Protein AF-A0A0U9HFY3-F1 (afdb_monomer)

Sequence (96 aa):
MDFKLFLMAFGMLFLAEMGDKTQLAVFTLVTQYKKPLPIFLGASLALVLVTLIGALFGEAVSRYVPSAYLKLAAGILFVGIGLFVLIEAVPEFLHH

Foldseek 3Di:
DPVVVVVVVCVVVVVVCPPDPLVVVLVVCCVVVVPNVVSVVVSVVVVVVVVVVVVVVCVVVCVPDPPVVVVVVVVVVVVVVVVVVVVVVPVVVVVD

pLDDT: mean 92.21, std 6.63, range [53.88, 97.38]

Mean predicted aligned error: 5.44 Å

InterPro domains:
  IPR001727 GDT1-like [PF01169] (8-82)
  IPR001727 GDT1-like [PTHR12608] (4-90)

Organism: NCBI:txid224999

Solvent-accessible surface area (backbone atoms only — not comparable to full-atom values): 5502 Å² total; per-residue (Å²): 131,65,64,66,58,51,53,51,52,48,53,52,50,52,62,69,57,59,86,37,69,68,55,55,52,50,54,51,50,31,69,72,68,71,45,56,66,67,51,51,52,52,54,51,51,51,52,52,51,54,50,49,53,50,50,53,48,51,55,59,47,55,76,80,41,62,67,67,58,55,53,51,51,52,50,53,50,51,51,51,51,52,51,50,53,50,63,61,49,50,59,62,63,73,77,107

Secondary structure (DSSP, 8-state):
--HHHHHHHHHHHHHHHTT-HHHHHHHHHHHHH--HHHHHHHHHHHHHHHHHHHHHHHHHHHTTS-HHHHHHHHHHHHHHHHHHHHHHHHHHHHT-

Radius of gyration: 17.63 Å; Cα contacts (8 Å, |Δi|>4): 13; chains: 1; bounding box: 36×28×46 Å

Structure (mmCIF, N/CA/C/O backbone):
data_AF-A0A0U9HFY3-F1
#
_entry.id   AF-A0A0U9HFY3-F1
#
loop_
_atom_site.group_PDB
_atom_site.id
_atom_site.type_symbol
_atom_site.label_atom_id
_atom_site.label_alt_id
_atom_site.label_comp_id
_atom_site.label_asym_id
_atom_site.label_entity_id
_atom_site.label_seq_id
_atom_site.pdbx_PDB_ins_code
_atom_site.Cartn_x
_atom_site.Cartn_y
_atom_site.Cartn_z
_atom_site.occupancy
_atom_site.B_iso_or_equiv
_atom_site.auth_seq_id
_atom_site.auth_comp_id
_atom_site.auth_asym_id
_atom_site.auth_atom_id
_atom_site.pdbx_PDB_model_num
ATOM 1 N N . MET A 1 1 ? 7.310 3.063 21.848 1.00 64.88 1 MET A N 1
ATOM 2 C CA . MET A 1 1 ? 6.886 2.429 20.582 1.00 64.88 1 MET A CA 1
ATOM 3 C C . MET A 1 1 ? 6.818 0.935 20.813 1.00 64.88 1 MET A C 1
ATOM 5 O O . MET A 1 1 ? 7.768 0.392 21.364 1.00 64.88 1 MET A O 1
ATOM 9 N N . ASP A 1 2 ? 5.711 0.291 20.454 1.00 90.62 2 ASP A N 1
ATOM 10 C CA . ASP A 1 2 ? 5.620 -1.168 20.510 1.00 90.62 2 ASP A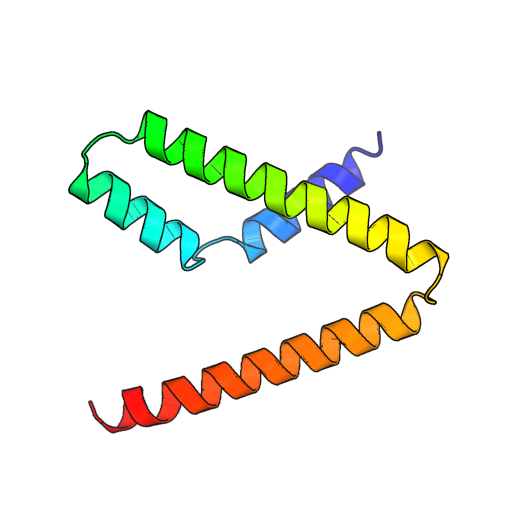 CA 1
ATOM 11 C C . ASP A 1 2 ? 6.349 -1.757 19.291 1.00 90.62 2 ASP A C 1
ATOM 13 O O . ASP A 1 2 ? 5.848 -1.730 18.166 1.00 90.62 2 ASP A O 1
ATOM 17 N N . PHE A 1 3 ? 7.576 -2.234 19.508 1.00 92.12 3 PHE A N 1
ATOM 18 C CA . PHE A 1 3 ? 8.412 -2.797 18.446 1.00 92.12 3 PHE A CA 1
ATOM 19 C C . PHE A 1 3 ? 7.817 -4.082 17.849 1.00 92.12 3 PHE A C 1
ATOM 21 O O . PHE A 1 3 ? 8.019 -4.362 16.667 1.00 92.12 3 PHE A O 1
ATOM 28 N N . LYS A 1 4 ? 7.037 -4.841 18.632 1.00 94.00 4 LYS A N 1
ATOM 29 C CA . LYS A 1 4 ? 6.351 -6.040 18.133 1.00 94.00 4 LYS A CA 1
ATOM 30 C C . LYS A 1 4 ? 5.256 -5.650 17.151 1.00 94.00 4 LYS A C 1
ATOM 32 O O . LYS A 1 4 ? 5.165 -6.247 16.082 1.00 94.00 4 LYS A O 1
ATOM 37 N N . LEU A 1 5 ? 4.474 -4.621 17.484 1.00 93.12 5 LEU A N 1
ATOM 38 C CA . LEU A 1 5 ? 3.439 -4.095 16.594 1.00 93.12 5 LEU A CA 1
ATOM 39 C C . LEU A 1 5 ? 4.038 -3.579 15.280 1.00 93.12 5 LEU A C 1
ATOM 41 O O . LEU A 1 5 ? 3.506 -3.878 14.214 1.00 93.12 5 LEU A O 1
ATOM 45 N N . PHE A 1 6 ? 5.164 -2.862 15.348 1.00 93.50 6 PHE A N 1
ATOM 46 C CA . PHE A 1 6 ? 5.878 -2.392 14.159 1.00 93.50 6 PHE A CA 1
ATOM 47 C C . PHE A 1 6 ? 6.297 -3.549 13.242 1.00 93.50 6 PHE A C 1
ATOM 49 O O . PHE A 1 6 ? 5.976 -3.529 12.056 1.00 93.50 6 PHE A O 1
ATOM 56 N N . LEU A 1 7 ? 6.972 -4.572 13.781 1.00 95.94 7 LEU A N 1
ATOM 57 C CA . LEU A 1 7 ? 7.419 -5.720 12.985 1.00 95.94 7 LEU A CA 1
ATOM 58 C C . LEU A 1 7 ? 6.252 -6.525 12.408 1.00 95.94 7 LEU A C 1
ATOM 60 O O . LEU A 1 7 ? 6.333 -6.986 11.273 1.00 95.94 7 LEU A O 1
ATOM 64 N N . MET A 1 8 ? 5.166 -6.678 13.166 1.00 95.31 8 MET A N 1
ATOM 65 C CA . MET A 1 8 ? 3.970 -7.374 12.698 1.00 95.31 8 MET A CA 1
ATOM 66 C C . MET A 1 8 ? 3.287 -6.610 11.558 1.00 95.31 8 MET A C 1
ATOM 68 O O . MET A 1 8 ? 2.955 -7.213 10.539 1.00 95.31 8 MET A O 1
ATOM 72 N N . ALA A 1 9 ? 3.120 -5.292 11.701 1.00 93.50 9 ALA A N 1
ATOM 73 C CA . ALA A 1 9 ? 2.554 -4.443 10.655 1.00 93.50 9 ALA A CA 1
ATOM 74 C C . ALA A 1 9 ? 3.440 -4.436 9.402 1.00 93.50 9 ALA A C 1
ATOM 76 O O . ALA A 1 9 ? 2.931 -4.633 8.301 1.00 93.50 9 ALA A O 1
ATOM 77 N N . PHE A 1 10 ? 4.759 -4.287 9.571 1.00 93.94 10 PHE A N 1
ATOM 78 C CA . PHE A 1 10 ? 5.718 -4.373 8.471 1.00 93.94 10 PHE A CA 1
ATOM 79 C C . PHE A 1 10 ? 5.626 -5.722 7.758 1.00 93.94 10 PHE A C 1
ATOM 81 O O . PHE A 1 10 ? 5.465 -5.744 6.547 1.00 93.94 10 PHE A O 1
ATOM 88 N N . GLY A 1 11 ? 5.682 -6.840 8.487 1.00 95.44 11 GLY A N 1
ATOM 89 C CA . GLY A 1 11 ? 5.633 -8.175 7.892 1.00 95.44 11 GLY A CA 1
ATOM 90 C C . GLY A 1 11 ? 4.324 -8.447 7.147 1.00 95.44 11 GLY A C 1
ATOM 91 O O . GLY A 1 11 ? 4.356 -8.959 6.032 1.00 95.44 11 GLY A O 1
ATOM 92 N N . MET A 1 12 ? 3.183 -8.062 7.729 1.00 93.81 12 MET A N 1
ATOM 93 C CA . MET A 1 12 ? 1.872 -8.205 7.088 1.00 93.81 12 MET A CA 1
ATOM 94 C C . MET A 1 12 ? 1.783 -7.377 5.804 1.00 93.81 12 MET A C 1
ATOM 96 O O . MET A 1 12 ? 1.429 -7.923 4.763 1.00 93.81 1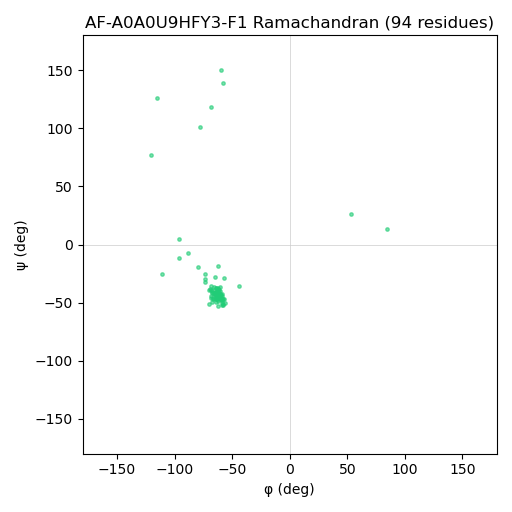2 MET A O 1
ATOM 100 N N . LEU A 1 13 ? 2.099 -6.080 5.873 1.00 92.00 13 LEU A N 1
ATOM 101 C CA . LEU A 1 13 ? 1.996 -5.184 4.720 1.00 92.00 13 LEU A CA 1
ATOM 102 C C . LEU A 1 13 ? 3.020 -5.539 3.647 1.00 92.00 13 LEU A C 1
ATOM 104 O O . LEU A 1 13 ? 2.675 -5.593 2.477 1.00 92.00 13 LEU A O 1
ATOM 108 N N . PHE A 1 14 ? 4.253 -5.860 4.033 1.00 92.00 14 PHE A N 1
ATOM 109 C CA . PHE A 1 14 ? 5.274 -6.301 3.092 1.00 92.00 14 PHE A CA 1
ATOM 110 C C . PHE A 1 14 ? 4.798 -7.524 2.306 1.00 92.00 14 PHE A C 1
ATOM 112 O O . PHE A 1 14 ? 4.839 -7.504 1.084 1.00 92.00 14 PHE A O 1
ATOM 119 N N . LEU A 1 15 ? 4.291 -8.560 2.981 1.00 92.62 15 LEU A N 1
ATOM 120 C CA . LEU A 1 15 ? 3.776 -9.749 2.299 1.00 92.62 15 LEU A CA 1
ATOM 121 C C . LEU A 1 15 ? 2.527 -9.461 1.457 1.00 92.62 15 LEU A C 1
ATOM 123 O O . LEU A 1 15 ? 2.385 -10.054 0.393 1.00 92.62 15 LEU A O 1
ATOM 127 N N . ALA A 1 16 ? 1.640 -8.572 1.911 1.00 89.06 16 ALA A N 1
ATOM 128 C CA . ALA A 1 16 ? 0.428 -8.207 1.178 1.00 89.06 16 ALA A CA 1
ATOM 129 C C . ALA A 1 16 ? 0.722 -7.420 -0.111 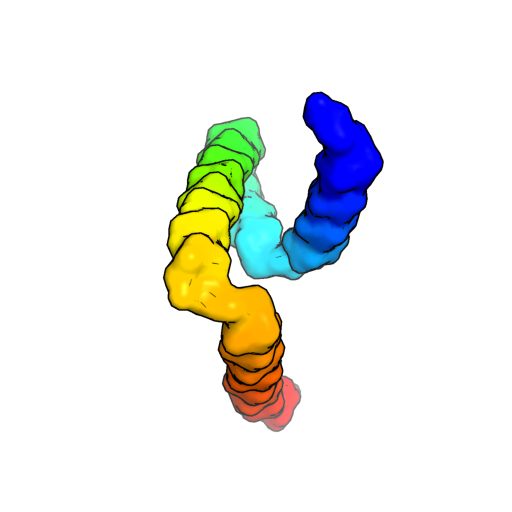1.00 89.06 16 ALA A C 1
ATOM 131 O O . ALA A 1 16 ? 0.037 -7.614 -1.110 1.00 89.06 16 ALA A O 1
ATOM 132 N N . GLU A 1 17 ? 1.746 -6.567 -0.095 1.00 89.44 17 GLU A N 1
ATOM 133 C CA . GLU A 1 17 ? 2.144 -5.720 -1.230 1.00 89.44 17 GLU A CA 1
ATOM 134 C C . GLU A 1 17 ? 3.137 -6.423 -2.182 1.00 89.44 17 GLU A C 1
ATOM 136 O O . GLU A 1 17 ? 3.492 -5.893 -3.240 1.00 89.44 17 GLU A O 1
ATOM 141 N N . MET A 1 18 ? 3.630 -7.617 -1.827 1.00 87.31 18 MET A N 1
ATOM 142 C CA . MET A 1 18 ? 4.559 -8.385 -2.661 1.00 87.31 18 MET A CA 1
ATOM 143 C C . MET A 1 18 ? 3.868 -8.901 -3.927 1.00 87.31 18 MET A C 1
ATOM 145 O O . MET A 1 18 ? 2.957 -9.722 -3.863 1.00 87.31 18 MET A O 1
ATOM 149 N N . GLY A 1 19 ? 4.349 -8.464 -5.094 1.00 80.31 19 GLY A N 1
ATOM 150 C CA . GLY A 1 19 ? 3.793 -8.861 -6.391 1.00 80.31 19 GLY A CA 1
ATOM 151 C C . GLY A 1 19 ? 2.591 -8.035 -6.861 1.00 80.31 19 GLY A C 1
ATOM 152 O O . GLY A 1 19 ? 1.931 -8.426 -7.822 1.00 80.31 19 GLY A O 1
ATOM 153 N N . ASP A 1 20 ? 2.314 -6.895 -6.226 1.00 89.12 20 ASP A N 1
ATOM 154 C CA . ASP A 1 20 ? 1.308 -5.932 -6.685 1.00 89.12 20 ASP A CA 1
ATOM 155 C C . ASP A 1 20 ? 1.628 -5.385 -8.102 1.00 89.12 20 ASP A C 1
ATOM 157 O O . ASP A 1 20 ? 2.785 -5.231 -8.508 1.00 89.12 20 ASP A O 1
ATOM 161 N N . LYS A 1 21 ? 0.575 -5.027 -8.848 1.00 84.44 21 LYS A N 1
ATOM 162 C CA . LYS A 1 21 ? 0.602 -4.220 -10.077 1.00 84.44 21 LYS A CA 1
ATOM 163 C C . LYS A 1 21 ? 1.515 -2.993 -9.963 1.00 84.44 21 LYS A C 1
ATOM 165 O O . LYS A 1 21 ? 2.184 -2.669 -10.947 1.00 84.44 21 LYS A O 1
ATOM 170 N N . THR A 1 22 ? 1.613 -2.336 -8.804 1.00 89.25 22 THR A N 1
ATOM 171 C CA . THR A 1 22 ? 2.560 -1.219 -8.614 1.00 89.25 22 THR A CA 1
ATOM 172 C C . THR A 1 22 ? 4.011 -1.659 -8.827 1.00 89.25 22 THR A C 1
ATOM 174 O O . THR A 1 22 ? 4.789 -0.921 -9.433 1.00 89.25 22 THR A O 1
ATOM 177 N N . GLN A 1 23 ? 4.390 -2.877 -8.427 1.00 92.12 23 GLN A N 1
ATOM 178 C CA . GLN A 1 23 ? 5.738 -3.403 -8.671 1.00 92.12 23 GLN A CA 1
ATOM 179 C C . GLN A 1 23 ? 5.990 -3.643 -10.166 1.00 92.12 23 GLN A C 1
ATOM 181 O O . GLN A 1 23 ? 7.048 -3.274 -10.675 1.00 92.12 23 GLN A O 1
ATOM 186 N N . LEU A 1 24 ? 5.000 -4.170 -10.899 1.00 93.31 24 LEU A N 1
ATOM 187 C CA . LEU A 1 24 ? 5.073 -4.318 -12.361 1.00 93.31 24 LEU A CA 1
ATOM 188 C C . LEU A 1 24 ? 5.208 -2.962 -13.070 1.00 93.31 24 LEU A C 1
ATOM 190 O O . LEU A 1 24 ? 5.996 -2.825 -14.012 1.00 93.31 24 LEU A O 1
ATOM 194 N N . ALA A 1 25 ? 4.493 -1.939 -12.594 1.00 93.31 25 ALA A N 1
ATOM 195 C CA . ALA A 1 25 ? 4.626 -0.574 -13.094 1.00 93.31 25 ALA A CA 1
ATOM 196 C C . ALA A 1 25 ? 6.034 -0.015 -12.832 1.00 93.31 25 ALA A C 1
ATOM 198 O O . ALA A 1 25 ? 6.655 0.537 -13.744 1.00 93.31 25 ALA A O 1
ATOM 199 N N . VAL A 1 26 ? 6.584 -0.220 -11.629 1.00 95.06 26 VAL A N 1
ATOM 200 C CA . VAL A 1 26 ? 7.968 0.160 -11.300 1.00 95.06 26 VAL A CA 1
ATOM 201 C C . VAL A 1 26 ? 8.961 -0.555 -12.218 1.00 95.06 26 VAL A C 1
ATOM 203 O O . VAL A 1 26 ? 9.812 0.113 -12.804 1.00 95.06 26 VAL A O 1
ATOM 206 N N . PHE A 1 27 ? 8.840 -1.870 -12.427 1.00 94.12 27 PHE A N 1
ATOM 207 C CA . PHE A 1 27 ? 9.710 -2.609 -13.353 1.00 94.12 27 PHE A CA 1
ATOM 208 C C . PHE A 1 27 ? 9.633 -2.061 -14.781 1.00 94.12 27 PHE A C 1
ATOM 210 O O . PHE A 1 27 ? 10.660 -1.864 -15.437 1.00 94.12 27 PHE A O 1
ATOM 217 N N . THR A 1 28 ? 8.429 -1.743 -15.247 1.00 95.56 28 THR A N 1
ATOM 218 C CA . THR A 1 28 ? 8.205 -1.161 -16.575 1.00 95.56 28 THR A CA 1
ATOM 219 C C . THR A 1 28 ? 8.867 0.213 -16.702 1.00 95.56 28 THR A C 1
ATOM 221 O O . THR A 1 28 ? 9.587 0.477 -17.662 1.00 95.56 28 THR A O 1
ATOM 224 N N . LEU A 1 29 ? 8.714 1.085 -15.706 1.00 96.69 29 LEU A N 1
ATOM 225 C CA . LEU A 1 29 ? 9.358 2.399 -15.714 1.00 96.69 29 LEU A CA 1
ATOM 226 C C . LEU A 1 29 ? 10.887 2.277 -15.657 1.00 96.69 29 LEU A C 1
ATOM 228 O O . LEU A 1 29 ? 11.596 2.992 -16.368 1.00 96.69 29 LEU A O 1
ATOM 232 N N . VAL A 1 30 ? 11.420 1.367 -14.837 1.00 96.88 30 VAL A N 1
ATOM 233 C CA . VAL A 1 30 ? 12.872 1.168 -14.717 1.00 96.88 30 VAL A CA 1
ATOM 234 C C . VAL A 1 30 ? 13.460 0.661 -16.031 1.00 96.88 30 VAL A C 1
ATOM 236 O O . VAL A 1 30 ? 14.505 1.157 -16.454 1.00 96.88 30 VAL A O 1
ATOM 239 N N . THR A 1 31 ? 12.787 -0.271 -16.704 1.00 96.06 31 THR A N 1
ATOM 240 C CA . THR A 1 31 ? 13.235 -0.799 -18.002 1.00 96.06 31 THR A CA 1
ATOM 241 C C . THR A 1 31 ? 13.153 0.246 -19.119 1.00 96.06 31 THR A C 1
ATOM 243 O O . THR A 1 31 ? 14.085 0.337 -19.919 1.00 96.06 31 THR A O 1
ATOM 246 N N . GLN A 1 32 ? 12.110 1.085 -19.141 1.00 96.38 32 GLN A N 1
ATOM 247 C CA . GLN A 1 32 ? 11.948 2.155 -20.136 1.00 96.38 32 GLN A CA 1
ATOM 248 C C . GLN A 1 32 ? 12.952 3.300 -19.955 1.00 96.38 32 GLN A C 1
ATOM 250 O O . GLN A 1 32 ? 13.627 3.699 -20.904 1.00 96.38 32 GLN A O 1
ATOM 255 N N . TYR A 1 33 ? 13.067 3.837 -18.739 1.00 96.38 33 TYR A N 1
ATOM 256 C CA . TYR A 1 33 ? 13.832 5.063 -18.492 1.00 96.38 33 TYR A CA 1
ATOM 257 C C . TYR A 1 33 ? 15.262 4.808 -18.011 1.00 96.38 33 TYR A C 1
ATOM 259 O O . TYR A 1 33 ? 16.052 5.751 -17.957 1.00 96.38 33 TYR A O 1
ATOM 267 N N . LYS A 1 34 ? 15.608 3.563 -17.645 1.00 95.38 34 LYS A N 1
ATOM 268 C CA . LYS A 1 34 ? 16.936 3.145 -17.150 1.00 95.38 34 LYS A CA 1
ATOM 269 C C . LYS A 1 34 ? 17.455 3.987 -15.972 1.00 95.38 34 LYS A C 1
ATOM 271 O O . LYS A 1 34 ? 18.659 4.110 -15.762 1.00 95.38 34 LYS A O 1
ATOM 276 N N . LYS A 1 35 ? 16.542 4.573 -15.191 1.00 95.81 35 LYS A N 1
ATOM 277 C CA . LYS A 1 35 ? 16.822 5.439 -14.034 1.00 95.81 35 LYS A CA 1
ATOM 278 C C . LYS A 1 35 ? 16.198 4.838 -12.768 1.00 95.81 35 LYS A C 1
ATOM 280 O O . LYS A 1 35 ? 15.152 5.311 -12.333 1.00 95.81 35 LYS A O 1
ATOM 285 N N . PRO A 1 36 ? 16.809 3.804 -12.164 1.00 94.38 36 PRO A N 1
ATOM 286 C CA . PRO A 1 36 ? 16.198 3.077 -11.051 1.00 94.38 36 PRO A CA 1
ATOM 287 C C . PRO A 1 36 ? 15.984 3.944 -9.806 1.00 94.38 36 PRO A C 1
ATOM 289 O O . PRO A 1 36 ? 14.938 3.853 -9.175 1.00 94.38 36 PRO A O 1
ATOM 292 N N . LEU A 1 37 ? 16.937 4.822 -9.475 1.00 97.19 37 LEU A N 1
ATOM 293 C CA . LEU A 1 37 ? 16.903 5.577 -8.220 1.00 97.19 37 LEU A CA 1
ATOM 294 C C . LEU A 1 37 ? 15.751 6.604 -8.154 1.00 97.19 37 LEU A C 1
ATOM 296 O O . LEU A 1 37 ? 14.995 6.560 -7.186 1.00 97.19 37 LEU A O 1
ATOM 300 N N . PRO A 1 38 ? 15.531 7.480 -9.161 1.00 96.94 38 PRO A N 1
ATOM 301 C CA . PRO A 1 38 ? 14.396 8.407 -9.136 1.00 96.94 38 PRO A CA 1
ATOM 302 C C . PRO A 1 38 ? 13.035 7.702 -9.126 1.00 96.94 38 PRO A C 1
ATOM 304 O O . PRO A 1 38 ? 12.120 8.152 -8.443 1.00 96.94 38 PRO A O 1
ATOM 307 N N . ILE A 1 39 ? 12.906 6.587 -9.853 1.00 97.25 39 ILE A N 1
ATOM 308 C CA . ILE A 1 39 ? 11.659 5.813 -9.922 1.00 97.25 39 ILE A CA 1
ATOM 309 C C . ILE A 1 39 ? 11.371 5.157 -8.573 1.00 97.25 39 ILE A C 1
ATOM 311 O O . ILE A 1 39 ? 10.255 5.262 -8.069 1.00 97.25 39 ILE A O 1
ATOM 315 N N . PHE A 1 40 ? 12.385 4.537 -7.963 1.00 94.94 40 PHE A N 1
ATOM 316 C CA . PHE A 1 40 ? 12.273 3.950 -6.632 1.00 94.94 40 PHE A CA 1
ATOM 317 C C . PHE A 1 40 ? 11.839 4.988 -5.592 1.00 94.94 40 PHE A C 1
ATOM 319 O O . PHE A 1 40 ? 10.914 4.730 -4.824 1.00 94.94 40 PHE A O 1
ATOM 326 N N . LEU A 1 41 ? 12.462 6.170 -5.586 1.00 97.00 41 LEU A N 1
ATOM 327 C CA . LEU A 1 41 ? 12.112 7.239 -4.649 1.00 97.00 41 LEU A CA 1
ATOM 328 C C . LEU A 1 41 ? 10.688 7.757 -4.876 1.00 97.00 41 LEU A C 1
ATOM 330 O O . LEU A 1 41 ? 9.954 7.935 -3.907 1.00 97.00 41 LEU A O 1
ATOM 334 N N . GLY A 1 42 ? 10.278 7.953 -6.133 1.00 96.25 42 GLY A N 1
ATOM 335 C CA . GLY A 1 42 ? 8.921 8.388 -6.467 1.00 96.25 42 GLY A CA 1
ATOM 336 C C . GLY A 1 42 ? 7.856 7.383 -6.026 1.00 96.25 42 GLY A C 1
ATOM 337 O O . GLY A 1 42 ? 6.900 7.760 -5.351 1.00 96.25 42 GLY A O 1
ATOM 338 N N . ALA A 1 43 ? 8.051 6.100 -6.343 1.00 94.56 43 ALA A N 1
ATOM 339 C CA . ALA A 1 43 ? 7.135 5.032 -5.947 1.00 94.56 43 ALA A CA 1
ATOM 340 C C . ALA A 1 43 ? 7.082 4.857 -4.421 1.00 94.56 43 ALA A C 1
ATOM 342 O O . ALA A 1 43 ? 6.000 4.746 -3.848 1.00 94.56 43 ALA A O 1
ATOM 343 N N . SER A 1 44 ? 8.238 4.907 -3.752 1.00 94.12 44 SER A N 1
ATOM 344 C CA . SER A 1 44 ? 8.319 4.804 -2.290 1.00 94.12 44 SER A CA 1
ATOM 345 C C . SER A 1 44 ? 7.606 5.968 -1.603 1.00 94.12 44 SER A C 1
ATOM 347 O O . SER A 1 44 ? 6.845 5.753 -0.663 1.00 94.12 44 SER A O 1
ATOM 349 N N . LEU A 1 45 ? 7.808 7.200 -2.082 1.00 96.94 45 LEU A N 1
ATOM 350 C CA . LEU A 1 45 ? 7.136 8.378 -1.534 1.00 96.94 45 LEU A CA 1
ATOM 351 C C . LEU A 1 45 ? 5.619 8.295 -1.731 1.00 96.94 45 LEU A C 1
ATOM 353 O O . LEU A 1 45 ? 4.872 8.588 -0.800 1.00 96.94 45 LEU A O 1
ATOM 357 N N . ALA A 1 46 ? 5.168 7.861 -2.910 1.00 95.25 46 ALA A N 1
ATOM 358 C CA . ALA A 1 46 ? 3.750 7.654 -3.177 1.00 95.25 46 ALA A CA 1
ATOM 359 C C . ALA A 1 46 ? 3.139 6.631 -2.205 1.00 95.25 46 ALA A C 1
ATOM 361 O O . ALA A 1 46 ? 2.118 6.927 -1.585 1.00 95.25 46 ALA A O 1
ATOM 362 N N . LEU A 1 47 ? 3.798 5.482 -2.005 1.00 93.50 47 LEU A N 1
ATOM 363 C CA . LEU A 1 47 ? 3.344 4.439 -1.080 1.00 93.50 47 LEU A CA 1
ATOM 364 C C . LEU A 1 47 ? 3.278 4.942 0.367 1.00 93.50 47 LEU A C 1
ATOM 366 O O . LEU A 1 47 ? 2.276 4.726 1.050 1.00 93.50 47 LEU A O 1
ATOM 370 N N . VAL A 1 48 ? 4.311 5.652 0.831 1.00 95.25 48 VAL A N 1
ATOM 371 C CA . VAL A 1 48 ? 4.330 6.258 2.171 1.00 95.25 48 VAL A CA 1
ATOM 372 C C . VAL A 1 48 ? 3.166 7.234 2.344 1.00 95.25 48 VAL A C 1
ATOM 374 O O . VAL A 1 48 ? 2.469 7.165 3.355 1.00 95.25 48 VAL A O 1
ATOM 377 N N . LEU A 1 49 ? 2.922 8.116 1.369 1.00 97.38 49 LEU A N 1
ATOM 378 C CA . LEU A 1 49 ? 1.852 9.112 1.452 1.00 97.38 49 LEU A CA 1
ATOM 379 C C . LEU A 1 49 ? 0.463 8.472 1.439 1.00 97.38 49 LEU A C 1
ATOM 381 O O . LEU A 1 49 ? -0.358 8.803 2.292 1.00 97.38 49 LEU A O 1
ATOM 385 N N . VAL A 1 50 ? 0.204 7.536 0.523 1.00 95.25 50 VAL A N 1
ATOM 386 C CA . VAL A 1 50 ? -1.079 6.817 0.464 1.00 95.25 50 VAL A CA 1
ATOM 387 C C . VAL A 1 50 ? -1.335 6.046 1.758 1.00 95.25 50 VAL A C 1
ATOM 389 O O . VAL A 1 50 ? -2.429 6.133 2.316 1.00 95.25 50 VAL A O 1
ATOM 392 N N . THR A 1 51 ? -0.315 5.364 2.285 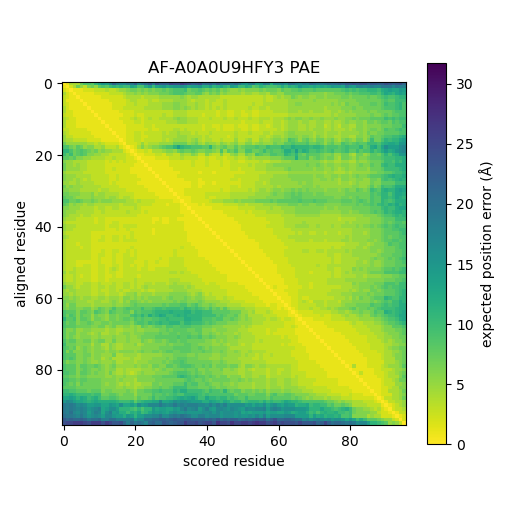1.00 94.00 51 THR A N 1
ATOM 393 C CA . THR A 1 51 ? -0.432 4.594 3.530 1.00 94.00 51 THR A CA 1
ATOM 394 C C . THR A 1 51 ? -0.681 5.512 4.722 1.00 94.00 51 THR A C 1
ATOM 396 O O . THR A 1 51 ? -1.534 5.222 5.559 1.00 94.00 51 THR A O 1
ATOM 399 N N . LEU A 1 52 ? 0.017 6.650 4.789 1.00 96.00 52 LEU A N 1
ATOM 400 C CA . LEU A 1 52 ? -0.168 7.643 5.845 1.00 96.00 52 LEU A CA 1
ATOM 401 C C . LEU A 1 52 ? -1.579 8.239 5.813 1.00 96.00 52 LEU A C 1
ATOM 403 O O . LEU A 1 52 ? -2.232 8.312 6.853 1.00 96.00 52 LEU A O 1
ATOM 407 N N . ILE A 1 53 ? -2.069 8.621 4.631 1.00 97.38 53 ILE A N 1
ATOM 408 C CA . ILE A 1 53 ? -3.435 9.132 4.458 1.00 97.38 53 ILE A CA 1
ATOM 409 C C . ILE A 1 53 ? -4.451 8.072 4.899 1.00 97.38 53 ILE A C 1
ATOM 411 O O . ILE A 1 53 ? -5.358 8.387 5.668 1.00 97.38 53 ILE A O 1
ATOM 415 N N . GLY A 1 54 ? -4.278 6.817 4.474 1.00 95.12 54 GLY A N 1
ATOM 416 C CA . GLY A 1 54 ? -5.148 5.708 4.863 1.00 95.12 54 GLY A CA 1
ATOM 417 C C . GLY A 1 54 ? -5.154 5.450 6.372 1.00 95.12 54 GLY A C 1
ATOM 418 O O . GLY A 1 54 ? -6.222 5.270 6.957 1.00 95.12 54 GLY A O 1
ATOM 419 N N . ALA A 1 55 ? -3.989 5.495 7.022 1.00 94.00 55 ALA A N 1
ATOM 420 C CA . ALA A 1 55 ? -3.865 5.314 8.467 1.00 94.00 55 ALA A CA 1
ATOM 421 C C . ALA A 1 55 ? -4.556 6.440 9.251 1.00 94.00 55 ALA A C 1
ATOM 423 O O . ALA A 1 55 ? -5.343 6.159 10.156 1.00 94.00 55 ALA A O 1
ATOM 424 N N .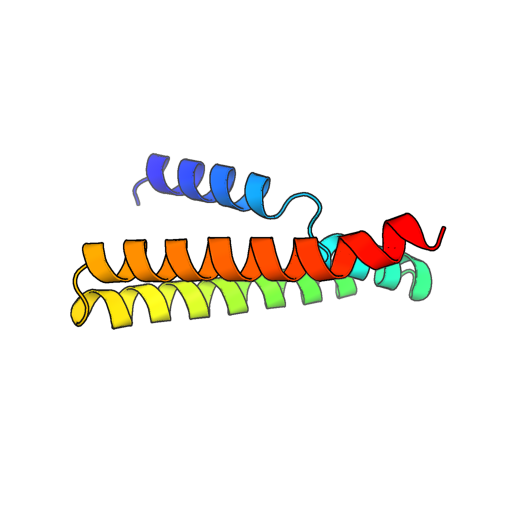 LEU A 1 56 ? -4.321 7.702 8.872 1.00 95.88 56 LEU A N 1
ATOM 425 C CA . LEU A 1 56 ? -4.958 8.864 9.506 1.00 95.88 56 LEU A CA 1
ATOM 426 C C . LEU A 1 56 ? -6.474 8.866 9.290 1.00 95.88 56 LEU A C 1
ATOM 428 O O . LEU A 1 56 ? -7.236 9.154 10.213 1.00 95.88 56 LEU A O 1
ATOM 432 N N . PHE A 1 57 ? -6.922 8.515 8.084 1.00 94.62 57 PHE A N 1
ATOM 433 C CA . PHE A 1 57 ? -8.341 8.382 7.780 1.00 94.62 57 PHE A CA 1
ATOM 434 C C . PHE A 1 57 ? -8.984 7.254 8.593 1.00 94.62 57 PHE A C 1
ATOM 436 O O . PHE A 1 57 ? -10.031 7.458 9.204 1.00 94.62 57 PHE A O 1
ATOM 443 N N . GLY A 1 58 ? -8.341 6.086 8.659 1.00 91.94 58 GLY A N 1
ATOM 444 C CA . GLY A 1 58 ? -8.801 4.958 9.467 1.00 91.94 58 GLY A CA 1
ATOM 445 C C . GLY A 1 58 ? -8.914 5.321 10.948 1.00 91.94 58 GLY A C 1
ATOM 446 O O . GLY A 1 58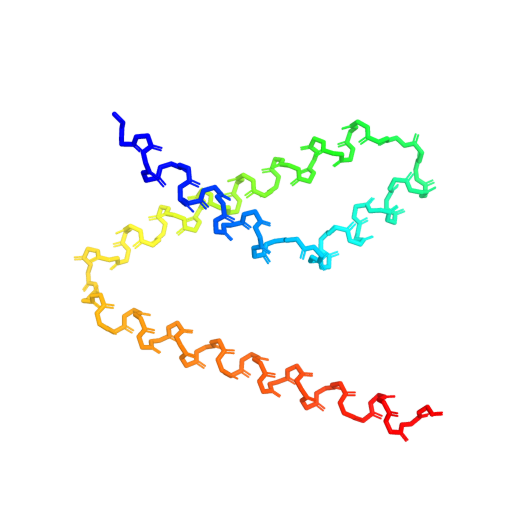 ? -9.936 5.030 11.574 1.00 91.94 58 GLY A O 1
ATOM 447 N N . GLU A 1 59 ? -7.917 6.025 11.489 1.00 93.06 59 GLU A N 1
ATOM 448 C CA . GLU A 1 59 ? -7.961 6.554 12.853 1.00 93.06 59 GLU A CA 1
ATOM 449 C C . GLU A 1 59 ? -9.151 7.506 13.039 1.00 93.06 59 GLU A C 1
ATOM 451 O O . GLU A 1 59 ? -9.961 7.302 13.945 1.00 93.06 59 GLU A O 1
ATOM 456 N N . ALA A 1 60 ? -9.302 8.503 12.164 1.00 94.31 60 ALA A N 1
ATOM 457 C CA . ALA A 1 60 ? -10.385 9.479 12.237 1.00 94.31 60 ALA A CA 1
ATOM 458 C C . ALA A 1 60 ? -11.769 8.815 12.194 1.00 94.31 60 ALA A C 1
ATOM 460 O O . ALA A 1 60 ? -12.617 9.105 13.037 1.00 94.31 60 ALA A O 1
ATOM 461 N N . VAL A 1 61 ? -11.992 7.886 11.262 1.00 93.44 61 VAL A N 1
ATOM 462 C CA . VAL A 1 61 ? -13.277 7.191 11.111 1.00 93.44 61 VAL A CA 1
ATOM 463 C C . VAL A 1 61 ? -13.563 6.280 12.306 1.00 93.44 61 VAL A C 1
ATOM 465 O O . VAL A 1 61 ? -14.698 6.243 12.782 1.00 93.44 61 VAL A O 1
ATOM 468 N N . SER A 1 62 ? -12.550 5.592 12.842 1.00 92.75 62 SER A N 1
ATOM 469 C CA . SER A 1 62 ? -12.714 4.695 13.997 1.00 92.75 62 SER A CA 1
ATOM 470 C C . SER A 1 62 ? -13.190 5.393 15.276 1.00 92.75 62 SER A C 1
ATOM 472 O O . SER A 1 62 ? -13.733 4.736 16.163 1.00 92.75 62 SER A O 1
ATOM 474 N N . ARG A 1 63 ? -13.045 6.723 15.362 1.00 92.81 63 ARG A N 1
ATOM 475 C CA . ARG A 1 63 ? -13.576 7.531 16.472 1.00 92.81 63 ARG A CA 1
ATOM 476 C C . ARG A 1 63 ? -15.096 7.694 16.413 1.00 92.81 63 ARG A C 1
ATOM 478 O O . ARG A 1 63 ? -15.714 7.913 17.450 1.00 92.81 63 ARG A O 1
ATOM 485 N N . TYR A 1 64 ? -15.687 7.593 15.223 1.00 94.00 64 TYR A N 1
ATOM 486 C CA . TYR A 1 64 ? -17.119 7.817 14.995 1.00 94.00 64 TYR A CA 1
ATOM 487 C C . TYR A 1 64 ? -17.881 6.539 14.641 1.00 94.00 64 TYR A C 1
ATOM 489 O O . TYR A 1 64 ? -19.083 6.455 14.886 1.00 94.00 64 TYR A O 1
ATOM 497 N N . VAL A 1 65 ? -17.202 5.540 14.073 1.00 93.56 65 VAL A N 1
ATOM 498 C CA . VAL A 1 65 ? -17.816 4.292 13.610 1.00 93.56 65 VAL A CA 1
ATOM 499 C C . VAL A 1 65 ? -17.286 3.115 14.432 1.00 93.56 65 VAL A C 1
ATOM 501 O O . VAL A 1 65 ? -16.071 2.908 14.480 1.00 93.56 65 VAL A O 1
ATOM 504 N N . PRO A 1 66 ? -18.162 2.292 15.042 1.00 93.31 66 PRO A N 1
ATOM 505 C CA . PRO A 1 66 ? -17.725 1.113 15.777 1.00 93.31 66 PRO A CA 1
ATOM 506 C C . PRO A 1 66 ? -16.918 0.154 14.894 1.00 93.31 66 PRO A C 1
ATOM 508 O O . PRO A 1 66 ? -17.283 -0.135 13.752 1.00 93.31 66 PRO A O 1
ATOM 511 N N . SER A 1 67 ? -15.847 -0.405 15.457 1.00 90.62 67 SER A N 1
ATOM 512 C CA . SER A 1 67 ? -14.892 -1.258 14.735 1.00 90.62 67 SER A CA 1
ATOM 513 C C . SER A 1 67 ? -15.525 -2.485 14.066 1.00 90.62 67 SER A C 1
ATOM 515 O O . SER A 1 67 ? -15.034 -2.937 13.033 1.00 90.62 67 SER A O 1
ATOM 517 N N . ALA A 1 68 ? -16.630 -3.006 14.609 1.00 92.94 68 ALA A N 1
ATOM 518 C CA . ALA A 1 68 ? -17.381 -4.110 14.014 1.00 92.94 68 ALA A CA 1
ATOM 519 C C . ALA A 1 68 ? -17.939 -3.754 12.625 1.00 92.94 68 ALA A C 1
ATOM 521 O O . ALA A 1 68 ? -17.791 -4.539 11.689 1.00 92.94 68 ALA A O 1
ATOM 522 N N . TYR A 1 69 ? -18.508 -2.554 12.468 1.00 94.81 69 TYR A N 1
ATOM 523 C CA . TYR A 1 69 ? -19.037 -2.094 11.182 1.00 94.81 69 TYR A CA 1
ATOM 524 C C . TYR A 1 69 ? -17.920 -1.826 10.177 1.00 94.81 69 TYR A C 1
ATOM 526 O O . TYR A 1 69 ? -18.065 -2.181 9.012 1.00 94.81 69 TYR A O 1
ATOM 534 N N . LEU A 1 70 ? -16.785 -1.277 10.623 1.00 92.12 70 LEU A N 1
ATOM 535 C CA . LEU A 1 70 ? -15.624 -1.062 9.753 1.00 92.12 70 LEU A CA 1
ATOM 536 C C . LEU A 1 70 ? -15.066 -2.377 9.209 1.00 92.12 70 LEU A C 1
ATOM 538 O O . LEU A 1 70 ? -14.810 -2.486 8.013 1.00 92.12 70 LEU A O 1
ATOM 542 N N . LYS A 1 71 ? -14.933 -3.395 10.066 1.00 92.50 71 LYS A N 1
ATOM 543 C CA . LYS A 1 71 ? -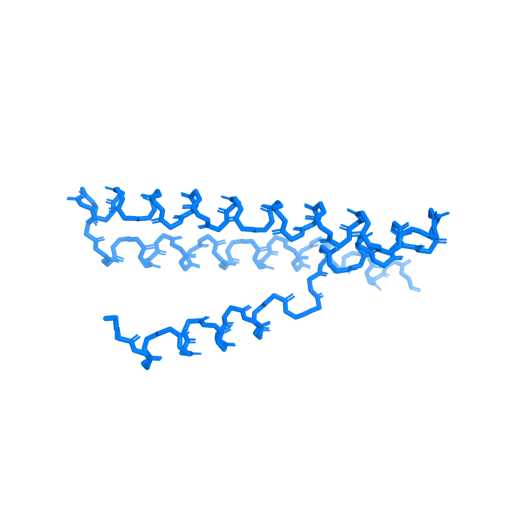14.486 -4.732 9.649 1.00 92.50 71 LYS A CA 1
ATOM 544 C C . LYS A 1 71 ? -15.469 -5.385 8.680 1.00 92.50 71 LYS A C 1
ATOM 546 O O . LYS A 1 71 ? -15.037 -5.949 7.679 1.00 92.50 71 LYS A O 1
ATOM 551 N N . LEU A 1 72 ? -16.771 -5.290 8.955 1.00 95.81 72 LEU A N 1
ATOM 552 C CA . LEU A 1 72 ? -17.803 -5.839 8.075 1.00 95.81 72 LEU A CA 1
ATOM 553 C C . LEU A 1 72 ? -17.796 -5.145 6.706 1.00 95.81 72 LEU A C 1
ATOM 555 O O . LEU A 1 72 ? -17.789 -5.822 5.682 1.00 95.81 72 LEU A O 1
ATOM 559 N N . ALA A 1 73 ? -17.737 -3.811 6.684 1.00 93.88 73 ALA A N 1
ATOM 560 C CA . ALA A 1 73 ? -17.679 -3.031 5.453 1.00 93.88 73 ALA A CA 1
ATOM 561 C C . ALA A 1 73 ? -16.419 -3.348 4.632 1.00 93.88 73 ALA A C 1
ATOM 563 O O . ALA A 1 73 ? -16.525 -3.590 3.432 1.00 93.88 73 ALA A O 1
ATOM 564 N N . ALA A 1 74 ? -15.247 -3.420 5.276 1.00 92.25 74 ALA A N 1
ATOM 565 C CA . ALA A 1 74 ? -14.001 -3.808 4.619 1.00 92.25 74 ALA A CA 1
ATOM 566 C C . ALA A 1 74 ? -14.082 -5.226 4.029 1.00 92.25 74 ALA A C 1
ATOM 568 O O . ALA A 1 74 ? -13.673 -5.435 2.892 1.00 92.25 74 ALA A O 1
ATOM 569 N N . GLY A 1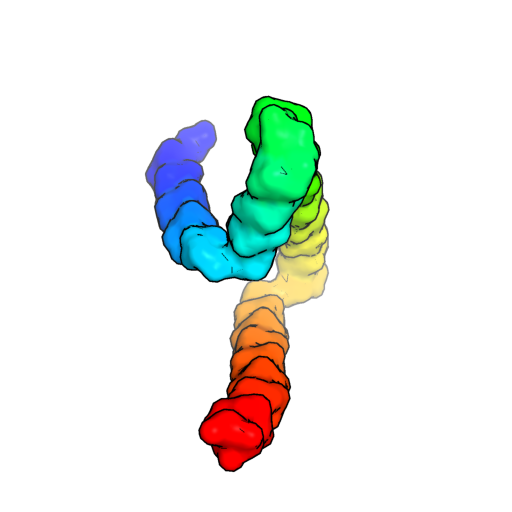 75 ? -14.660 -6.182 4.764 1.00 95.62 75 GLY A N 1
ATOM 570 C CA . GLY A 1 75 ? -14.865 -7.549 4.280 1.00 95.62 75 GLY A CA 1
ATOM 571 C C . GLY A 1 75 ? -15.796 -7.620 3.068 1.00 95.62 75 GLY A C 1
ATOM 572 O O . GLY A 1 75 ? -15.454 -8.259 2.076 1.00 95.62 75 GLY A O 1
ATOM 573 N N . ILE A 1 76 ? -16.939 -6.924 3.110 1.00 97.12 76 ILE A N 1
ATOM 574 C CA . ILE A 1 76 ? -17.881 -6.850 1.979 1.00 97.12 76 ILE A CA 1
ATOM 575 C C . ILE A 1 76 ? -17.205 -6.226 0.757 1.00 97.12 76 ILE A C 1
ATOM 577 O O . ILE A 1 76 ? -17.321 -6.764 -0.342 1.00 97.12 76 ILE A O 1
ATOM 581 N N . LEU A 1 77 ? -16.476 -5.123 0.946 1.00 95.19 77 LEU A N 1
ATOM 582 C CA . LEU A 1 77 ? -15.755 -4.460 -0.136 1.00 95.19 77 LEU A CA 1
ATOM 583 C C . LEU A 1 77 ? -14.693 -5.384 -0.743 1.00 95.19 77 LEU A C 1
ATOM 585 O O . LEU A 1 77 ? -14.605 -5.487 -1.962 1.00 95.19 77 LEU A O 1
ATOM 589 N N . PHE A 1 78 ? -13.930 -6.095 0.089 1.00 93.69 78 PHE A N 1
ATOM 590 C CA . PHE A 1 78 ? -12.892 -7.017 -0.368 1.00 93.69 78 PHE A CA 1
ATOM 591 C C . PHE A 1 78 ? -13.472 -8.185 -1.175 1.00 93.69 78 PHE A C 1
ATOM 593 O O . PHE A 1 78 ? -12.970 -8.497 -2.253 1.00 93.69 78 PHE A O 1
ATOM 600 N N . VAL A 1 79 ? -14.572 -8.788 -0.706 1.00 96.69 79 VAL A N 1
ATOM 601 C CA . VAL A 1 79 ? -15.289 -9.838 -1.450 1.00 96.69 79 VAL A CA 1
ATOM 602 C C . VAL A 1 79 ? -15.865 -9.284 -2.753 1.00 96.69 79 VAL A C 1
ATOM 604 O O . VAL A 1 79 ? -15.723 -9.919 -3.793 1.00 96.69 79 VAL A O 1
ATOM 607 N N . GLY A 1 80 ? -16.471 -8.096 -2.721 1.00 97.38 80 GLY A N 1
ATOM 608 C CA . GLY A 1 80 ? -17.027 -7.447 -3.908 1.00 97.38 80 GLY A CA 1
ATOM 609 C C . GLY A 1 80 ? -15.970 -7.172 -4.978 1.00 97.38 80 GLY A C 1
ATOM 610 O O . GLY A 1 80 ? -16.173 -7.527 -6.137 1.00 97.38 80 GLY A O 1
ATOM 611 N N . ILE A 1 81 ? -14.820 -6.613 -4.589 1.00 93.88 81 ILE A N 1
ATOM 612 C CA . ILE A 1 81 ? -13.681 -6.389 -5.491 1.00 93.88 81 ILE A CA 1
ATOM 613 C C . ILE A 1 81 ? -13.141 -7.726 -6.010 1.00 93.88 81 ILE A C 1
ATOM 615 O O . ILE A 1 81 ? -12.908 -7.860 -7.207 1.00 93.88 81 ILE A O 1
ATOM 619 N N . GLY A 1 82 ? -12.981 -8.730 -5.143 1.00 93.38 82 GLY A N 1
ATOM 620 C CA . GLY A 1 82 ? -12.512 -10.056 -5.550 1.00 93.38 82 GLY A CA 1
ATOM 621 C C . GLY A 1 82 ? -13.428 -10.719 -6.582 1.00 93.38 82 GLY A C 1
ATOM 622 O O . GLY A 1 82 ? -12.945 -11.248 -7.580 1.00 93.38 82 GLY A O 1
ATOM 623 N N . LEU A 1 83 ? -14.748 -10.639 -6.385 1.00 96.38 83 LEU A N 1
ATOM 624 C CA . LEU A 1 83 ? -15.737 -11.133 -7.346 1.00 96.38 83 LEU A CA 1
ATOM 625 C C . LEU A 1 83 ? -15.704 -10.345 -8.655 1.00 96.38 83 LEU A C 1
ATOM 627 O O . LEU A 1 83 ? -15.761 -10.949 -9.721 1.00 96.38 83 LEU A O 1
ATOM 631 N N . PHE A 1 84 ? -15.590 -9.019 -8.583 1.00 95.00 84 PHE A N 1
ATOM 632 C CA . PHE A 1 84 ? -15.475 -8.167 -9.764 1.00 95.00 84 PHE A CA 1
ATOM 633 C C . PHE A 1 84 ? -14.255 -8.552 -10.613 1.00 95.00 84 PHE A C 1
ATOM 635 O O . PHE A 1 84 ? -14.402 -8.832 -11.800 1.00 95.00 84 PHE A O 1
ATOM 642 N N . VAL A 1 85 ? -13.078 -8.664 -9.988 1.00 91.44 85 VAL A N 1
ATOM 643 C CA . VAL A 1 85 ? -11.837 -9.073 -10.664 1.00 91.44 85 VAL A CA 1
ATOM 644 C C . VAL A 1 85 ? -11.958 -10.485 -11.241 1.00 91.44 85 VAL A C 1
ATOM 646 O O . VAL A 1 85 ? -11.492 -10.734 -12.349 1.00 91.44 85 VAL A O 1
ATOM 649 N N . LEU A 1 86 ? -12.606 -11.411 -10.527 1.00 92.75 86 LEU A N 1
ATOM 650 C CA 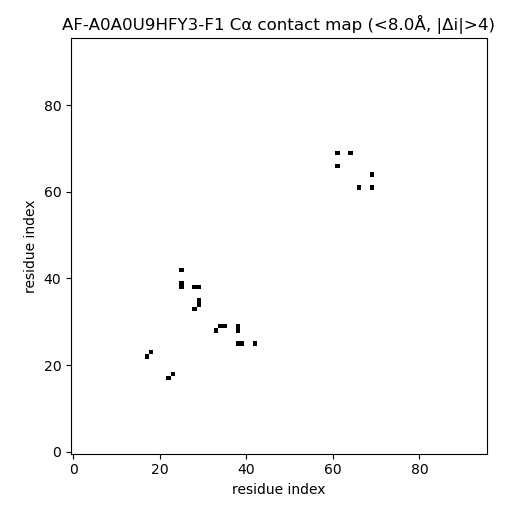. LEU A 1 86 ? -12.824 -12.772 -11.020 1.00 92.75 86 LEU A CA 1
ATOM 651 C C . LEU A 1 86 ? -13.714 -12.788 -12.272 1.00 92.75 86 LEU A C 1
ATOM 653 O O . LEU A 1 86 ? -13.401 -13.486 -13.232 1.00 92.75 86 LEU A O 1
ATOM 657 N N . ILE A 1 87 ? -14.804 -12.016 -12.274 1.00 94.25 87 ILE A N 1
ATOM 658 C CA . ILE A 1 87 ? -15.716 -11.911 -13.423 1.00 94.25 87 ILE A CA 1
ATOM 659 C C . ILE A 1 87 ? -15.005 -11.299 -14.630 1.00 94.25 87 ILE A C 1
ATOM 661 O O . ILE A 1 87 ? -15.253 -11.734 -15.747 1.00 94.25 87 ILE A O 1
ATOM 665 N N . GLU A 1 88 ? -14.127 -10.320 -14.418 1.00 88.94 88 GLU A N 1
ATOM 666 C CA . GLU A 1 88 ? -13.356 -9.688 -15.492 1.00 88.94 88 GLU A CA 1
ATOM 667 C C . GLU A 1 88 ? -12.290 -10.637 -16.071 1.00 88.94 88 GLU A C 1
ATOM 669 O O . GLU A 1 88 ? -12.130 -10.720 -17.286 1.00 88.94 88 GLU A O 1
ATOM 674 N N . ALA A 1 89 ? -11.629 -11.428 -15.221 1.00 89.38 89 ALA A N 1
ATOM 675 C CA . ALA A 1 89 ? -10.576 -12.355 -15.638 1.00 89.38 89 ALA A CA 1
ATOM 676 C C . ALA A 1 89 ? -11.093 -13.605 -16.384 1.00 89.38 89 ALA A C 1
ATOM 678 O O . ALA A 1 89 ? -10.380 -14.170 -17.214 1.00 89.38 89 ALA A O 1
ATOM 679 N N . VAL A 1 90 ? -12.314 -14.074 -16.094 1.00 88.69 90 VAL A N 1
ATOM 680 C CA . VAL A 1 90 ? -12.855 -15.322 -16.672 1.00 88.69 90 VAL A CA 1
ATOM 681 C C . VAL A 1 90 ? -13.036 -15.257 -18.202 1.00 88.69 90 VAL A C 1
ATOM 683 O O . VAL A 1 90 ? -12.559 -16.169 -18.878 1.00 88.69 90 VAL A O 1
ATOM 686 N N . PRO A 1 91 ? -13.676 -14.226 -18.791 1.00 85.31 91 PRO A N 1
ATOM 687 C CA . PRO A 1 91 ? -13.786 -14.086 -20.242 1.00 85.31 91 PRO A CA 1
ATOM 688 C C . PRO A 1 91 ? -12.426 -13.974 -20.932 1.00 85.31 91 PRO A C 1
ATOM 690 O O . PRO A 1 91 ? -12.228 -14.579 -21.980 1.00 85.31 91 PRO A O 1
ATOM 693 N N . GLU A 1 92 ? -11.482 -13.239 -20.341 1.00 80.25 92 GLU A N 1
ATOM 694 C CA . GLU A 1 92 ? -10.138 -13.056 -20.901 1.00 80.25 92 GLU A CA 1
ATOM 695 C C . GLU A 1 92 ? -9.384 -14.392 -21.005 1.00 80.25 92 GLU A C 1
ATOM 697 O O . GLU A 1 92 ? -8.746 -14.664 -22.019 1.00 80.25 92 GLU A O 1
ATOM 702 N N . PHE A 1 93 ? -9.542 -15.277 -20.015 1.00 76.69 93 PHE A N 1
ATOM 703 C CA . PHE A 1 93 ? -8.955 -16.620 -20.041 1.00 76.69 93 PHE A CA 1
ATOM 704 C C . PHE A 1 93 ? -9.659 -17.582 -21.011 1.00 76.69 93 PHE A C 1
ATOM 706 O O . PHE A 1 93 ? -9.018 -18.468 -21.563 1.00 76.69 93 PHE A O 1
ATOM 713 N N . LEU A 1 94 ? -10.974 -17.439 -21.213 1.00 79.25 94 LEU A N 1
ATOM 714 C CA . LEU A 1 94 ? -11.758 -18.305 -22.107 1.00 79.25 94 LEU A CA 1
ATOM 715 C C . LEU A 1 94 ? -11.631 -17.932 -23.595 1.00 79.25 94 LEU A C 1
ATOM 717 O O . LEU A 1 94 ? -11.972 -18.745 -24.454 1.00 79.25 94 LEU A O 1
ATOM 721 N N . HIS A 1 95 ? -11.196 -16.708 -23.904 1.00 70.50 95 HIS A N 1
ATOM 722 C CA . HIS A 1 95 ? -10.981 -16.216 -25.270 1.00 70.50 95 HIS A CA 1
ATOM 723 C C . HIS A 1 95 ? -9.517 -16.326 -25.752 1.00 70.50 95 HIS A C 1
ATOM 725 O O . HIS A 1 95 ? -9.208 -15.875 -26.860 1.00 70.50 95 HIS A O 1
ATOM 731 N N . HIS A 1 96 ? -8.634 -16.934 -24.954 1.00 53.88 96 HIS A N 1
ATOM 732 C CA . HIS A 1 96 ? -7.287 -17.380 -25.334 1.00 53.88 96 HIS A CA 1
ATOM 733 C C . HIS A 1 96 ? -7.245 -18.899 -25.515 1.00 53.88 96 HIS A C 1
ATOM 735 O O . HIS A 1 96 ? -6.489 -19.343 -26.409 1.00 53.88 96 HIS A O 1
#